Protein AF-A0A7W2CVQ6-F1 (afdb_monomer)

Solvent-accessible surface area (backbone atoms only — not comparable to full-atom values): 6517 Å² total; per-residue (Å²): 105,73,68,49,57,46,20,40,49,62,74,72,43,62,61,87,40,69,71,51,39,51,52,53,51,53,48,31,72,75,59,32,64,75,46,46,54,61,67,71,42,84,90,52,84,55,77,51,59,52,74,45,79,46,88,45,100,90,44,78,34,41,33,28,37,40,54,46,80,45,98,51,96,88,41,67,48,75,50,76,42,60,64,44,69,68,27,42,55,50,49,30,55,74,72,68,48,56,94,86,71,78,74,87,75,85,132

Foldseek 3Di:
DLLLVLLLLVVLDPCVDPVSVVVLVVCCVVVPPVNVVSNPDDRDHHDQWDWDWDDDVQDIFIWTWGWDADPDRSDIDIDTDGPDPRNVVSVCVVVVNDPPPPDDDDD

Organism: NCBI:txid2758039

Structure (mmCIF, N/CA/C/O backbone):
data_AF-A0A7W2CVQ6-F1
#
_entry.id   AF-A0A7W2CVQ6-F1
#
loop_
_atom_site.group_PDB
_atom_site.id
_atom_site.type_symbol
_atom_site.label_atom_id
_atom_site.label_alt_id
_atom_site.label_comp_id
_atom_site.label_asym_id
_atom_site.label_entity_id
_atom_site.label_seq_id
_atom_site.pdbx_PDB_ins_code
_atom_site.Cartn_x
_atom_site.Cartn_y
_atom_site.Cartn_z
_atom_site.occupancy
_atom_site.B_iso_or_equiv
_atom_site.auth_seq_id
_atom_site.auth_comp_id
_atom_site.auth_asym_id
_atom_site.auth_atom_id
_atom_site.pdbx_PDB_model_num
ATOM 1 N N . MET A 1 1 ? -3.030 -3.758 -5.429 1.00 80.00 1 MET A N 1
ATOM 2 C CA . MET A 1 1 ? -1.931 -3.979 -4.466 1.00 80.00 1 MET A CA 1
ATOM 3 C C . MET A 1 1 ? -0.687 -4.534 -5.138 1.00 80.00 1 MET A C 1
ATOM 5 O O . MET A 1 1 ? 0.192 -3.743 -5.432 1.00 80.00 1 MET A O 1
ATOM 9 N N . ALA A 1 2 ? -0.598 -5.833 -5.447 1.00 87.25 2 ALA A N 1
ATOM 10 C CA . ALA A 1 2 ? 0.635 -6.410 -6.008 1.00 87.25 2 ALA A CA 1
ATOM 11 C C . ALA A 1 2 ? 1.081 -5.750 -7.328 1.00 87.25 2 ALA A C 1
ATOM 13 O O . ALA A 1 2 ? 2.250 -5.407 -7.475 1.00 87.25 2 ALA A O 1
ATOM 14 N N . ASP A 1 3 ? 0.146 -5.505 -8.248 1.00 88.81 3 ASP A N 1
ATOM 15 C CA . ASP A 1 3 ? 0.455 -4.874 -9.541 1.00 88.81 3 ASP A CA 1
ATOM 16 C C . ASP A 1 3 ? 0.952 -3.433 -9.371 1.00 88.81 3 ASP A C 1
ATOM 18 O O . ASP A 1 3 ? 1.872 -2.995 -10.051 1.00 88.81 3 ASP A O 1
ATOM 22 N N . GLU A 1 4 ? 0.387 -2.713 -8.403 1.00 87.31 4 GLU A N 1
ATOM 23 C CA . GLU A 1 4 ? 0.793 -1.351 -8.067 1.00 87.31 4 GLU A CA 1
ATOM 24 C C . GLU A 1 4 ? 2.192 -1.307 -7.443 1.00 87.31 4 GLU A C 1
ATOM 26 O O . GLU A 1 4 ? 3.001 -0.466 -7.821 1.00 87.31 4 GLU A O 1
ATOM 31 N N . GLN A 1 5 ? 2.524 -2.252 -6.559 1.00 88.62 5 GLN A N 1
ATOM 32 C CA . GLN A 1 5 ? 3.872 -2.356 -5.991 1.00 88.62 5 GLN A CA 1
ATOM 33 C C . GLN A 1 5 ? 4.921 -2.650 -7.074 1.00 88.62 5 GLN A C 1
ATOM 35 O O . GLN A 1 5 ? 6.009 -2.074 -7.060 1.00 88.62 5 GLN A O 1
ATOM 40 N N . VAL A 1 6 ? 4.587 -3.503 -8.047 1.00 89.94 6 VAL A N 1
ATOM 41 C CA . VAL A 1 6 ? 5.464 -3.782 -9.195 1.00 89.94 6 VAL A CA 1
ATOM 42 C C . VAL A 1 6 ? 5.590 -2.562 -10.114 1.00 89.94 6 VAL A C 1
ATOM 44 O O . VAL A 1 6 ? 6.695 -2.259 -10.565 1.00 89.94 6 VAL A O 1
ATOM 47 N N . ALA A 1 7 ? 4.499 -1.829 -10.352 1.00 89.56 7 ALA A N 1
ATOM 48 C CA . ALA A 1 7 ? 4.514 -0.585 -11.122 1.00 89.56 7 ALA A CA 1
ATOM 49 C C . ALA A 1 7 ? 5.429 0.472 -10.483 1.00 89.56 7 ALA A C 1
ATOM 51 O O . ALA A 1 7 ? 6.272 1.048 -11.169 1.00 89.56 7 ALA A O 1
ATOM 52 N N . VAL A 1 8 ? 5.326 0.669 -9.163 1.00 88.31 8 VAL A N 1
ATOM 53 C CA . VAL A 1 8 ? 6.210 1.567 -8.405 1.00 88.31 8 VAL A CA 1
ATOM 54 C C . VAL A 1 8 ? 7.664 1.105 -8.491 1.00 88.31 8 VAL A C 1
ATOM 56 O O . VAL A 1 8 ? 8.536 1.908 -8.804 1.00 88.31 8 VAL A O 1
ATOM 59 N N . LEU A 1 9 ? 7.943 -0.185 -8.269 1.00 87.06 9 LEU A N 1
ATOM 60 C CA . LEU A 1 9 ? 9.306 -0.719 -8.355 1.00 87.06 9 LEU A CA 1
ATOM 61 C C . LEU A 1 9 ? 9.933 -0.452 -9.728 1.00 87.06 9 LEU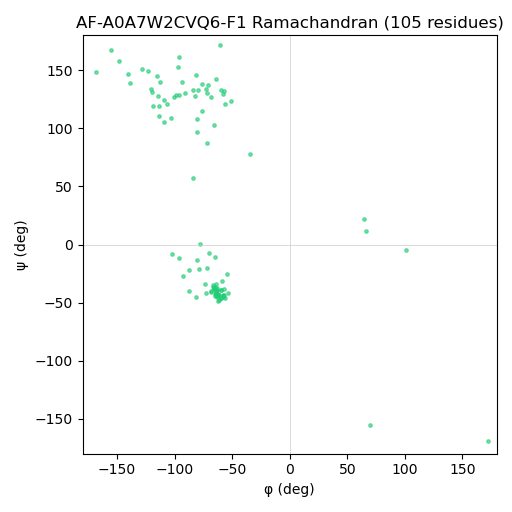 A C 1
ATOM 63 O O . LEU A 1 9 ? 11.092 -0.067 -9.803 1.00 87.06 9 LEU A O 1
ATOM 67 N N . ARG A 1 10 ? 9.180 -0.646 -10.811 1.00 84.69 10 ARG A N 1
ATOM 68 C CA . ARG A 1 10 ? 9.687 -0.451 -12.172 1.00 84.69 10 ARG A CA 1
ATOM 69 C C . ARG A 1 10 ? 9.858 1.019 -12.547 1.00 84.69 10 ARG A C 1
ATOM 71 O O . ARG A 1 10 ? 10.753 1.325 -13.326 1.00 84.69 10 ARG A O 1
ATOM 78 N N . HIS A 1 11 ? 8.987 1.893 -12.044 1.00 85.12 11 HIS A N 1
ATOM 79 C CA . HIS A 1 11 ? 9.058 3.329 -12.305 1.00 85.12 11 HIS A CA 1
ATOM 80 C C . HIS A 1 11 ? 10.218 3.984 -11.546 1.00 85.12 11 HIS A C 1
ATOM 82 O O . HIS A 1 11 ? 10.928 4.813 -12.104 1.00 85.12 11 HIS A O 1
ATOM 88 N N . GLU A 1 12 ? 10.420 3.595 -10.287 1.00 81.94 12 GLU A N 1
ATOM 89 C CA . GLU A 1 12 ? 11.376 4.251 -9.390 1.00 81.94 12 GLU A CA 1
ATOM 90 C C . GLU A 1 12 ? 12.767 3.598 -9.405 1.00 81.94 12 GLU A C 1
ATOM 92 O O . GLU A 1 12 ? 13.758 4.266 -9.128 1.00 81.94 12 GLU A O 1
ATOM 97 N N . ALA A 1 13 ? 12.875 2.296 -9.707 1.00 81.56 13 ALA A N 1
ATOM 98 C CA . ALA A 1 13 ? 14.162 1.606 -9.702 1.00 81.56 13 ALA A CA 1
ATOM 99 C C . ALA A 1 13 ? 14.773 1.541 -11.112 1.00 81.56 13 ALA A C 1
ATOM 101 O O . ALA A 1 13 ? 14.142 1.013 -12.036 1.00 81.56 13 ALA A O 1
ATOM 102 N N . PRO A 1 14 ? 16.041 1.947 -11.289 1.00 78.31 14 PRO A N 1
ATOM 103 C CA . PRO A 1 14 ? 16.763 1.703 -12.528 1.00 78.31 14 PRO A CA 1
ATOM 104 C C . PRO A 1 14 ? 17.107 0.209 -12.624 1.00 78.31 14 PRO A C 1
ATOM 106 O O . PRO A 1 14 ? 18.171 -0.235 -12.214 1.00 78.31 14 PRO A O 1
ATOM 109 N N . LEU A 1 15 ? 16.206 -0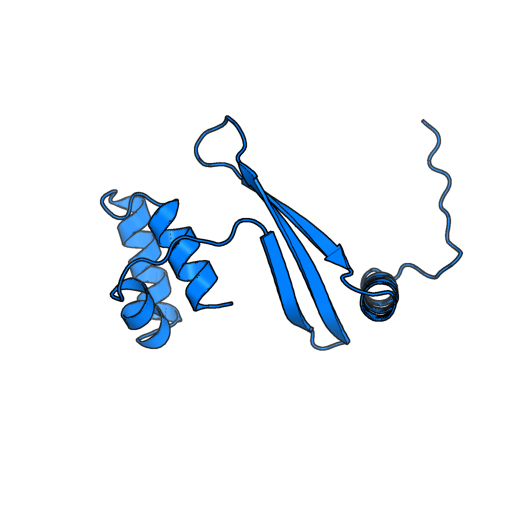.620 -13.163 1.00 74.12 15 LEU A N 1
ATOM 110 C CA . LEU A 1 15 ? 16.411 -2.080 -13.266 1.00 74.12 15 LEU A CA 1
ATOM 111 C C . LEU A 1 15 ? 17.584 -2.479 -14.193 1.00 74.12 15 LEU A C 1
ATOM 113 O O . LEU A 1 15 ? 18.012 -3.641 -14.208 1.00 74.12 15 LEU A O 1
ATOM 117 N N . GLN A 1 16 ? 18.127 -1.526 -14.955 1.00 79.44 16 GLN A N 1
ATOM 118 C CA . GLN A 1 16 ? 19.406 -1.650 -15.660 1.00 79.44 16 GLN A CA 1
ATOM 119 C C . GLN A 1 16 ? 20.633 -1.622 -14.728 1.00 79.44 16 GLN A C 1
ATOM 121 O O . GLN A 1 16 ? 21.684 -2.153 -15.103 1.00 79.44 16 GLN A O 1
ATOM 126 N N . ASP A 1 17 ? 20.498 -1.103 -13.511 1.00 86.44 17 ASP A N 1
ATOM 127 C CA . ASP A 1 17 ? 21.596 -1.014 -12.559 1.00 86.44 17 ASP A CA 1
ATOM 128 C C . ASP A 1 17 ? 21.817 -2.376 -11.884 1.00 86.44 17 ASP A C 1
ATOM 130 O O . ASP A 1 1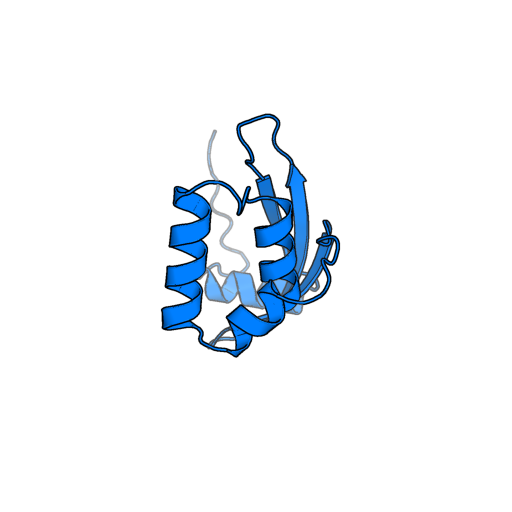7 ? 20.857 -3.024 -11.439 1.00 86.44 17 ASP A O 1
ATOM 134 N N . PRO A 1 18 ? 23.074 -2.855 -11.787 1.00 88.25 18 PRO A N 1
ATOM 135 C CA . PRO A 1 18 ? 23.362 -4.179 -11.240 1.00 88.25 18 PRO A CA 1
ATOM 136 C C . PRO A 1 18 ? 22.766 -4.448 -9.843 1.00 88.25 18 PRO A C 1
ATOM 138 O O . PRO A 1 18 ? 22.210 -5.538 -9.658 1.00 88.25 18 PRO A O 1
ATOM 141 N N . PRO A 1 19 ? 22.802 -3.505 -8.874 1.00 86.69 19 PRO A N 1
ATOM 142 C CA . PRO A 1 19 ? 22.199 -3.716 -7.556 1.00 86.69 19 PRO A CA 1
ATOM 143 C C . PRO A 1 19 ? 20.675 -3.901 -7.615 1.00 86.69 19 PRO A C 1
ATOM 145 O O . PRO A 1 19 ? 20.141 -4.843 -7.024 1.00 86.69 19 PRO A O 1
ATOM 148 N N . CYS A 1 20 ? 19.976 -3.059 -8.381 1.00 85.94 20 CYS A N 1
ATOM 149 C CA . CYS A 1 20 ? 18.523 -3.126 -8.550 1.00 85.94 20 CYS A CA 1
ATOM 150 C C . CYS A 1 20 ? 18.097 -4.425 -9.245 1.00 85.94 20 CYS A C 1
ATOM 152 O O . CYS A 1 20 ? 17.147 -5.085 -8.815 1.00 85.94 20 CYS A O 1
ATOM 154 N N . ARG A 1 21 ? 18.848 -4.860 -10.265 1.00 88.12 21 ARG A N 1
ATOM 155 C CA . ARG A 1 21 ? 18.601 -6.136 -10.950 1.00 88.12 21 ARG A CA 1
ATOM 156 C C . ARG A 1 21 ? 18.761 -7.335 -10.016 1.00 88.12 21 ARG A C 1
ATOM 158 O O . ARG A 1 21 ? 17.948 -8.259 -10.057 1.00 88.12 21 ARG A O 1
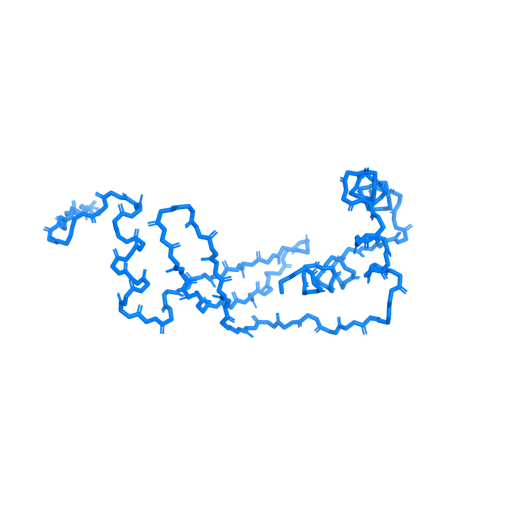ATOM 165 N N . LEU A 1 22 ? 19.793 -7.338 -9.171 1.00 89.06 22 LEU A N 1
ATOM 166 C CA . LEU A 1 22 ? 20.003 -8.405 -8.191 1.00 89.06 22 LEU A CA 1
ATOM 167 C C . LEU A 1 22 ? 18.871 -8.448 -7.156 1.00 89.06 22 LEU A C 1
ATOM 169 O O . LEU A 1 22 ? 18.383 -9.532 -6.835 1.00 89.06 22 LEU A O 1
ATOM 173 N N . ALA A 1 23 ? 18.427 -7.289 -6.664 1.00 87.31 23 ALA A N 1
ATOM 174 C CA . ALA A 1 23 ? 17.290 -7.201 -5.753 1.00 87.31 23 ALA A CA 1
ATOM 175 C C . ALA A 1 23 ? 16.009 -7.766 -6.391 1.00 87.31 23 ALA A C 1
ATOM 177 O O . ALA A 1 23 ? 15.359 -8.617 -5.785 1.00 87.31 23 ALA A O 1
ATOM 178 N N . GLY A 1 24 ? 15.708 -7.396 -7.642 1.00 86.94 24 GLY A N 1
ATOM 179 C CA . GLY A 1 24 ? 14.582 -7.961 -8.393 1.00 86.94 24 GLY A CA 1
ATOM 180 C C . GLY A 1 24 ? 14.649 -9.488 -8.499 1.00 86.94 24 GLY A C 1
ATOM 181 O O . GLY A 1 24 ? 13.677 -10.169 -8.182 1.00 86.94 24 GLY A O 1
ATOM 182 N N . ARG A 1 25 ? 15.823 -10.051 -8.831 1.00 87.50 25 ARG A N 1
ATOM 183 C CA . ARG A 1 25 ? 16.026 -11.513 -8.881 1.00 87.50 25 ARG A CA 1
ATOM 184 C C . ARG A 1 25 ? 15.774 -12.194 -7.537 1.00 87.50 25 ARG A C 1
ATOM 186 O O . ARG A 1 25 ? 15.202 -13.279 -7.516 1.00 87.50 25 ARG A O 1
ATOM 193 N N . ARG A 1 26 ? 16.184 -11.584 -6.421 1.00 90.75 26 ARG A N 1
ATOM 194 C CA . ARG A 1 26 ? 15.931 -12.134 -5.077 1.00 90.75 26 ARG A CA 1
ATOM 195 C C . ARG A 1 26 ? 14.435 -12.238 -4.791 1.00 90.75 26 ARG A C 1
ATOM 197 O O . ARG A 1 26 ? 13.998 -13.270 -4.295 1.00 90.75 26 ARG A O 1
ATOM 204 N N . VAL A 1 27 ? 13.663 -11.210 -5.148 1.00 90.44 27 VAL A N 1
ATOM 205 C CA . VAL A 1 27 ? 12.198 -11.226 -5.003 1.00 90.44 27 VAL A CA 1
ATOM 206 C C . VAL A 1 27 ? 11.571 -12.273 -5.923 1.00 90.44 27 VAL A C 1
ATOM 208 O O . VAL A 1 27 ? 10.667 -12.982 -5.504 1.00 90.44 27 VAL A O 1
ATOM 211 N N . THR A 1 28 ? 12.085 -12.456 -7.142 1.00 91.12 28 THR A N 1
ATOM 212 C CA . THR A 1 28 ? 11.637 -13.548 -8.021 1.00 91.12 28 THR A CA 1
ATOM 213 C C . THR A 1 28 ? 11.861 -14.929 -7.402 1.00 91.12 28 THR A C 1
ATOM 215 O O . THR A 1 28 ? 10.996 -15.788 -7.530 1.00 91.12 28 THR A O 1
ATOM 218 N N . VAL A 1 29 ? 12.981 -15.158 -6.708 1.00 93.25 29 VAL A N 1
ATOM 219 C CA . VAL A 1 29 ? 13.242 -16.446 -6.039 1.00 93.25 29 VAL A CA 1
ATOM 220 C C . VAL A 1 29 ? 12.253 -16.700 -4.895 1.00 93.25 29 VAL A C 1
ATOM 222 O O . VAL A 1 29 ? 11.831 -17.837 -4.713 1.00 93.25 29 VAL A O 1
ATOM 225 N N . THR A 1 30 ? 11.862 -15.670 -4.137 1.00 92.69 30 THR A N 1
ATOM 226 C CA . THR A 1 30 ? 10.971 -15.829 -2.973 1.00 92.69 30 THR A CA 1
ATOM 227 C C . THR A 1 30 ? 9.481 -15.780 -3.319 1.00 92.69 30 THR A C 1
ATOM 229 O O . THR A 1 30 ? 8.706 -16.544 -2.755 1.00 92.69 30 THR A O 1
ATOM 232 N N . ALA A 1 31 ? 9.068 -14.898 -4.232 1.00 90.31 31 ALA A N 1
ATOM 233 C CA . ALA A 1 31 ? 7.671 -14.690 -4.630 1.00 90.31 31 ALA A CA 1
ATOM 234 C C . ALA A 1 31 ? 7.269 -15.459 -5.906 1.00 90.31 31 ALA A C 1
ATOM 236 O O . ALA A 1 31 ? 6.084 -15.549 -6.231 1.00 90.31 31 ALA A O 1
ATOM 237 N N . GLY A 1 32 ? 8.241 -16.020 -6.630 1.00 92.44 32 GLY A N 1
ATOM 238 C CA . GLY A 1 32 ? 8.021 -16.906 -7.769 1.00 92.44 32 GLY A CA 1
ATOM 239 C C . GLY A 1 32 ? 7.438 -16.231 -9.014 1.00 92.44 32 GLY A C 1
ATOM 240 O O . GLY A 1 32 ? 7.581 -15.023 -9.240 1.00 92.44 32 GLY A O 1
ATOM 241 N N . ALA A 1 33 ? 6.771 -17.048 -9.836 1.00 91.38 33 ALA A N 1
ATOM 242 C CA . ALA A 1 33 ? 6.215 -16.655 -11.133 1.00 91.38 33 ALA A CA 1
ATOM 243 C C . ALA A 1 33 ? 5.240 -15.474 -11.029 1.00 91.38 33 ALA A C 1
ATOM 245 O O . ALA A 1 33 ? 5.317 -14.546 -11.822 1.00 91.38 33 ALA A O 1
ATOM 246 N N . ALA A 1 34 ? 4.419 -15.416 -9.977 1.00 91.06 34 ALA A N 1
ATOM 247 C CA . ALA A 1 34 ? 3.452 -14.336 -9.800 1.00 91.06 34 ALA A CA 1
ATOM 248 C C . ALA A 1 34 ? 4.106 -12.939 -9.737 1.00 91.06 34 ALA A C 1
ATOM 250 O O . ALA A 1 34 ? 3.493 -11.948 -10.134 1.00 91.06 34 ALA A O 1
ATOM 251 N N . PHE A 1 35 ? 5.333 -12.830 -9.222 1.00 91.25 35 PHE A N 1
ATOM 252 C CA . PHE A 1 35 ? 6.095 -11.583 -9.276 1.00 91.25 35 PHE A CA 1
ATOM 253 C C . PHE A 1 35 ? 6.790 -11.402 -10.631 1.00 91.25 35 PHE A C 1
ATOM 255 O O . PHE A 1 35 ? 6.719 -10.317 -11.205 1.00 91.25 35 PHE A O 1
ATOM 262 N N . ALA A 1 36 ? 7.434 -12.455 -11.149 1.00 90.81 36 ALA A N 1
ATOM 263 C CA . ALA A 1 36 ? 8.153 -12.409 -12.424 1.00 90.81 36 ALA A CA 1
ATOM 264 C C . ALA A 1 36 ? 7.248 -11.993 -13.594 1.00 90.81 36 ALA A C 1
ATOM 266 O O . ALA A 1 36 ? 7.620 -11.114 -14.371 1.00 90.81 36 ALA A O 1
ATOM 267 N N . ASP A 1 37 ? 6.047 -12.563 -13.667 1.00 92.19 37 ASP A N 1
ATOM 268 C CA . ASP A 1 37 ? 5.078 -12.308 -14.730 1.00 92.19 37 ASP A CA 1
ATOM 269 C C . ASP A 1 37 ? 4.598 -10.853 -14.692 1.00 92.19 37 ASP A C 1
ATOM 271 O O . ASP A 1 37 ? 4.577 -10.171 -15.716 1.00 92.19 37 ASP A O 1
ATOM 275 N N . ARG A 1 38 ? 4.296 -10.329 -13.495 1.00 91.88 38 ARG A N 1
ATOM 276 C CA . ARG A 1 38 ? 3.923 -8.916 -13.311 1.00 91.88 38 ARG A CA 1
ATOM 277 C C . ARG A 1 38 ? 5.061 -7.971 -13.675 1.00 91.88 38 ARG A C 1
ATOM 279 O O . ARG A 1 38 ? 4.817 -6.927 -14.269 1.00 91.88 38 ARG A O 1
ATOM 286 N N . LEU A 1 39 ? 6.298 -8.321 -13.319 1.00 88.56 39 LEU A N 1
ATOM 287 C CA . LEU A 1 39 ? 7.470 -7.503 -13.629 1.00 88.56 39 LEU A CA 1
ATOM 288 C C . LEU A 1 39 ? 7.740 -7.455 -15.142 1.00 88.56 39 LEU A C 1
ATOM 290 O O . LEU A 1 39 ? 8.154 -6.415 -15.657 1.00 88.56 39 LEU A O 1
ATOM 294 N N . ALA A 1 40 ? 7.479 -8.559 -15.848 1.00 88.62 40 ALA A N 1
ATOM 295 C CA . ALA A 1 40 ? 7.622 -8.675 -17.297 1.00 88.62 40 ALA A CA 1
ATOM 296 C C . ALA A 1 40 ? 6.454 -8.057 -18.093 1.00 88.62 40 ALA A C 1
ATOM 298 O O . ALA A 1 40 ? 6.637 -7.723 -19.264 1.00 88.62 40 ALA A O 1
ATOM 299 N N . ALA A 1 41 ? 5.278 -7.887 -17.477 1.00 87.94 41 ALA A N 1
ATOM 300 C CA . ALA A 1 41 ? 4.084 -7.323 -18.109 1.00 87.94 41 ALA A CA 1
ATOM 301 C C . ALA A 1 41 ? 4.283 -5.876 -18.608 1.00 87.94 41 ALA A C 1
ATOM 303 O O . ALA A 1 41 ? 5.300 -5.238 -18.344 1.00 87.94 41 ALA A O 1
ATOM 304 N N . VAL A 1 42 ? 3.314 -5.333 -19.351 1.00 82.00 42 VAL A N 1
ATOM 305 C CA . VAL A 1 42 ? 3.377 -3.952 -19.868 1.00 82.00 42 VAL A CA 1
ATOM 306 C C . VAL A 1 42 ? 3.482 -2.953 -18.702 1.00 82.00 42 VAL A C 1
ATOM 308 O O . VAL A 1 42 ? 2.722 -3.084 -17.740 1.00 82.00 42 VAL A O 1
ATOM 311 N N . PRO A 1 43 ? 4.399 -1.961 -18.755 1.00 77.31 43 PRO A N 1
ATOM 312 C CA . PRO A 1 43 ? 4.516 -0.957 -17.704 1.00 77.31 43 PRO A CA 1
ATOM 313 C C . PRO A 1 43 ? 3.198 -0.210 -17.488 1.00 77.31 43 PRO A C 1
ATOM 315 O O . PRO A 1 43 ? 2.592 0.288 -18.436 1.00 77.31 43 PRO A O 1
ATOM 318 N N . VAL A 1 44 ? 2.795 -0.086 -16.227 1.00 84.88 44 VAL A N 1
ATOM 319 C CA . VAL A 1 44 ? 1.665 0.745 -15.804 1.00 84.88 44 VAL A CA 1
ATOM 320 C C . VAL A 1 44 ? 2.217 1.893 -14.968 1.00 84.88 44 VAL A C 1
ATOM 322 O O . VAL A 1 44 ? 3.127 1.691 -14.166 1.00 84.88 44 VAL A O 1
ATOM 325 N N . MET A 1 45 ? 1.675 3.096 -15.154 1.00 86.31 45 MET A N 1
ATOM 326 C CA . MET A 1 45 ? 2.044 4.248 -14.333 1.00 86.31 45 MET A CA 1
ATOM 327 C C . MET A 1 45 ? 1.542 4.042 -12.894 1.00 86.31 45 MET A C 1
ATOM 329 O O . MET A 1 45 ? 0.347 3.769 -12.719 1.00 86.31 45 MET A O 1
ATOM 333 N N . PRO A 1 46 ? 2.397 4.164 -11.861 1.00 87.31 46 PRO A N 1
ATOM 334 C CA . PRO A 1 46 ? 1.945 4.049 -10.482 1.00 87.31 46 PRO A CA 1
ATOM 335 C C . PRO A 1 46 ? 0.968 5.174 -10.130 1.00 87.31 46 PRO A C 1
ATOM 337 O O . PRO A 1 46 ? 1.121 6.324 -10.551 1.00 87.31 46 PRO A O 1
ATOM 340 N N . ARG A 1 47 ? -0.051 4.842 -9.334 1.00 90.62 47 ARG A N 1
ATOM 341 C CA . ARG A 1 47 ? -0.982 5.840 -8.802 1.00 90.62 47 ARG A CA 1
ATOM 342 C C . ARG A 1 47 ? -0.296 6.594 -7.670 1.00 90.62 47 ARG A C 1
ATOM 344 O O . ARG A 1 47 ? 0.387 5.997 -6.844 1.00 90.62 47 ARG A O 1
ATOM 351 N N . ARG A 1 48 ? -0.489 7.913 -7.624 1.00 90.62 48 ARG A N 1
ATOM 352 C CA . ARG A 1 48 ? 0.050 8.750 -6.541 1.00 90.62 48 ARG A CA 1
ATOM 353 C C . ARG A 1 48 ? -0.880 8.847 -5.341 1.00 90.62 48 ARG A C 1
ATOM 355 O O . ARG A 1 48 ? -0.401 9.122 -4.253 1.00 90.62 48 ARG A O 1
ATOM 362 N N . ALA A 1 49 ? -2.172 8.602 -5.523 1.00 94.44 49 ALA A N 1
ATOM 363 C CA . ALA A 1 49 ? -3.143 8.590 -4.443 1.00 94.44 49 ALA A CA 1
ATOM 364 C C . ALA A 1 49 ? -4.268 7.593 -4.733 1.00 94.44 49 ALA A C 1
ATOM 366 O O . ALA A 1 49 ? -4.530 7.255 -5.894 1.00 94.44 49 ALA A O 1
ATOM 367 N N . GLY A 1 50 ? -4.949 7.149 -3.683 1.00 94.25 50 GLY A N 1
ATOM 368 C CA . GLY A 1 50 ? -6.071 6.228 -3.796 1.00 94.25 50 GLY A CA 1
ATOM 369 C C . GLY A 1 50 ? -6.555 5.725 -2.445 1.00 94.25 50 GLY A C 1
ATOM 370 O O . GLY A 1 50 ? -6.155 6.227 -1.402 1.00 94.25 50 GLY A O 1
ATOM 371 N N . VAL A 1 51 ? -7.420 4.712 -2.470 1.00 95.31 51 VAL A N 1
ATOM 372 C CA . VAL A 1 51 ? -7.840 3.978 -1.272 1.00 95.31 51 VAL A CA 1
ATOM 373 C C . VAL A 1 51 ? -7.456 2.519 -1.440 1.00 95.31 51 VAL A C 1
ATOM 375 O O . VAL A 1 51 ? -7.749 1.906 -2.468 1.00 95.31 51 VAL A O 1
ATOM 378 N N . GLN A 1 52 ? -6.823 1.963 -0.416 1.00 93.62 52 GLN A N 1
ATOM 379 C CA . GLN A 1 52 ? -6.462 0.561 -0.330 1.00 93.62 52 GLN A CA 1
ATOM 380 C C . GLN A 1 52 ? -7.202 -0.149 0.794 1.00 93.62 52 GLN A C 1
ATOM 382 O O . GLN A 1 52 ? -7.433 0.414 1.860 1.00 93.62 52 GLN A O 1
ATOM 387 N N . THR A 1 53 ? -7.544 -1.411 0.561 1.00 93.56 53 THR A N 1
ATOM 388 C CA . THR A 1 53 ? -8.045 -2.308 1.605 1.00 93.56 53 THR A CA 1
ATOM 389 C C . THR A 1 53 ? -6.900 -3.185 2.090 1.00 93.56 53 THR A C 1
ATOM 391 O O . THR A 1 53 ? -6.187 -3.775 1.276 1.00 93.56 53 THR A O 1
ATOM 394 N N . VAL A 1 54 ? -6.707 -3.225 3.404 1.00 92.06 54 VAL A N 1
ATOM 395 C CA . VAL A 1 54 ? -5.695 -4.035 4.078 1.00 92.06 54 VAL A CA 1
ATOM 396 C C . VAL A 1 54 ? -6.413 -5.009 4.996 1.00 92.06 54 VAL A C 1
ATOM 398 O O . VAL A 1 54 ? -7.109 -4.605 5.927 1.00 92.06 54 VAL A O 1
ATOM 401 N N . GLU A 1 55 ? -6.215 -6.294 4.730 1.00 91.94 55 GLU A N 1
ATOM 402 C CA . GLU A 1 55 ? -6.650 -7.373 5.611 1.00 91.94 55 GLU A CA 1
ATOM 403 C C . GLU A 1 55 ? -5.616 -7.517 6.731 1.00 91.94 55 GLU A C 1
ATOM 405 O O . GLU A 1 55 ? -4.555 -8.118 6.542 1.00 91.94 55 GLU A O 1
ATOM 410 N N . HIS A 1 56 ? -5.883 -6.907 7.886 1.00 88.56 56 HIS A N 1
ATOM 411 C CA . HIS A 1 56 ? -5.058 -7.075 9.076 1.00 88.56 56 HIS A CA 1
ATOM 412 C C . HIS A 1 56 ? -5.644 -8.211 9.939 1.00 88.56 56 HIS A C 1
ATOM 414 O O . HIS A 1 56 ? -6.863 -8.274 10.101 1.00 88.56 56 HIS A O 1
ATOM 420 N N . PRO A 1 57 ? -4.829 -9.092 10.559 1.00 89.69 57 PRO A N 1
ATOM 421 C CA . PRO A 1 57 ? -5.342 -10.227 11.341 1.00 89.69 57 PRO A CA 1
ATOM 422 C C . PRO A 1 57 ? -6.336 -9.850 12.451 1.00 89.69 57 PRO A C 1
ATOM 424 O O . PRO A 1 57 ? -7.154 -10.671 12.852 1.00 89.69 57 PRO A O 1
ATOM 427 N N . GLY A 1 58 ? -6.255 -8.613 12.950 1.00 84.94 58 GLY A N 1
ATOM 428 C CA . GLY A 1 58 ? -7.166 -8.066 13.959 1.00 84.94 58 GLY A CA 1
ATOM 429 C C . GLY A 1 58 ? -8.251 -7.111 13.444 1.00 84.94 58 GLY A C 1
ATOM 430 O O . GLY A 1 58 ? -9.088 -6.715 14.247 1.00 84.94 58 GLY A O 1
ATOM 431 N N . ALA A 1 59 ? -8.236 -6.694 12.169 1.00 88.56 59 ALA A N 1
ATOM 432 C CA . ALA A 1 59 ? -9.217 -5.752 11.610 1.00 88.56 59 ALA A CA 1
ATOM 433 C C . ALA A 1 59 ? -9.157 -5.662 10.071 1.00 88.56 59 ALA A C 1
ATOM 435 O O . ALA A 1 59 ? -8.084 -5.711 9.479 1.00 88.56 59 ALA A O 1
ATOM 436 N N . GLY A 1 60 ? -10.290 -5.414 9.413 1.00 90.94 60 GLY A N 1
ATOM 437 C CA . GLY A 1 60 ? -10.288 -4.921 8.030 1.00 90.94 60 GLY A CA 1
ATOM 438 C C . GLY A 1 60 ? -10.077 -3.406 8.017 1.00 90.94 60 GLY A C 1
ATOM 439 O O . GLY A 1 60 ? -10.797 -2.692 8.712 1.00 90.94 60 GLY A O 1
ATOM 440 N N . LEU A 1 61 ? -9.103 -2.905 7.250 1.00 94.94 61 LEU A N 1
ATOM 441 C CA . LEU A 1 61 ? -8.762 -1.477 7.211 1.00 94.94 61 LEU A CA 1
ATOM 442 C C . LEU A 1 61 ? -8.917 -0.903 5.800 1.00 94.94 61 LEU A C 1
ATOM 444 O O . LEU A 1 61 ? -8.405 -1.471 4.834 1.00 94.94 61 LEU A O 1
ATOM 448 N N . ARG A 1 62 ? -9.561 0.263 5.675 1.00 96.12 62 ARG A N 1
ATOM 449 C CA . ARG A 1 62 ? -9.629 1.034 4.426 1.00 96.12 62 ARG A CA 1
ATOM 450 C C . ARG A 1 62 ? -8.789 2.295 4.568 1.00 96.12 62 ARG A C 1
ATOM 452 O O . ARG A 1 62 ? -9.182 3.240 5.241 1.00 96.12 62 ARG A O 1
ATOM 459 N N . LEU A 1 63 ? -7.620 2.314 3.939 1.00 95.69 63 LEU A N 1
ATOM 460 C CA . LEU A 1 63 ? -6.662 3.409 4.058 1.00 95.69 63 LEU A CA 1
ATOM 461 C C . LEU A 1 63 ? -6.647 4.232 2.775 1.00 95.69 63 LEU A C 1
ATOM 463 O O . LEU A 1 63 ? -6.347 3.706 1.706 1.00 95.69 63 LEU A O 1
ATOM 467 N N . ALA A 1 64 ? -6.948 5.521 2.878 1.00 96.88 64 ALA A N 1
ATOM 468 C CA . ALA A 1 64 ? -6.577 6.472 1.845 1.00 96.88 64 ALA A CA 1
ATOM 469 C C . ALA A 1 64 ? -5.058 6.658 1.891 1.00 96.88 64 ALA A C 1
ATOM 471 O O . ALA A 1 64 ? -4.485 6.747 2.976 1.00 96.88 64 ALA A O 1
ATOM 472 N N . TYR A 1 65 ? -4.400 6.699 0.740 1.00 95.31 65 TYR A N 1
ATOM 473 C CA . TYR A 1 65 ? -2.973 6.969 0.659 1.00 95.31 65 TYR A CA 1
ATOM 474 C C . TYR A 1 65 ? -2.681 8.091 -0.325 1.00 95.31 65 TYR A C 1
ATOM 476 O O . TYR A 1 65 ? -3.389 8.263 -1.319 1.00 95.31 65 TYR A O 1
ATOM 484 N N . GLU A 1 66 ? -1.598 8.811 -0.058 1.00 95.75 66 GLU A N 1
ATOM 485 C CA . GLU A 1 66 ? -1.011 9.787 -0.965 1.00 95.75 66 GLU A CA 1
ATOM 486 C C . GLU A 1 66 ? 0.514 9.679 -0.934 1.00 95.75 66 GLU A C 1
ATOM 488 O O . GLU A 1 66 ? 1.124 9.485 0.117 1.00 95.75 66 GLU A O 1
ATOM 493 N N . THR A 1 67 ? 1.130 9.782 -2.107 1.00 93.06 67 THR A N 1
ATOM 494 C CA . THR A 1 67 ? 2.570 9.684 -2.320 1.00 93.06 67 THR A CA 1
ATOM 495 C C . THR A 1 67 ? 3.117 11.022 -2.785 1.00 93.06 67 THR A C 1
ATOM 497 O O . THR A 1 67 ? 2.784 11.510 -3.867 1.00 93.06 67 THR A O 1
ATOM 500 N N . LEU A 1 68 ? 4.021 11.573 -1.986 1.00 91.75 68 LEU A N 1
ATOM 501 C CA . LEU A 1 68 ? 4.703 12.831 -2.229 1.00 91.75 68 LEU A CA 1
ATOM 502 C C . LEU A 1 68 ? 6.164 12.535 -2.568 1.00 91.75 68 LEU A C 1
ATOM 504 O O . LEU A 1 68 ? 6.866 11.865 -1.807 1.00 91.75 68 LEU A O 1
ATOM 508 N N . ALA A 1 69 ? 6.614 13.019 -3.724 1.00 88.12 69 ALA A N 1
ATOM 509 C CA . ALA A 1 69 ? 8.019 12.938 -4.103 1.00 88.12 69 ALA A CA 1
ATOM 510 C C . ALA A 1 69 ? 8.825 13.927 -3.256 1.00 88.12 69 ALA A C 1
ATOM 512 O O . ALA A 1 69 ? 8.416 15.080 -3.095 1.00 88.12 69 ALA A O 1
ATOM 513 N N . LEU A 1 70 ? 9.953 13.472 -2.721 1.00 88.94 70 LEU A N 1
ATOM 514 C CA . LEU A 1 70 ? 10.895 14.328 -2.014 1.00 88.94 70 LEU A CA 1
ATOM 515 C C . LEU A 1 70 ? 12.022 14.733 -2.978 1.00 88.94 70 LEU A C 1
ATOM 517 O O . LEU A 1 70 ? 12.292 14.009 -3.934 1.00 88.94 70 LEU A O 1
ATOM 521 N N . PRO A 1 71 ? 12.662 15.896 -2.771 1.00 83.25 71 PRO A N 1
ATOM 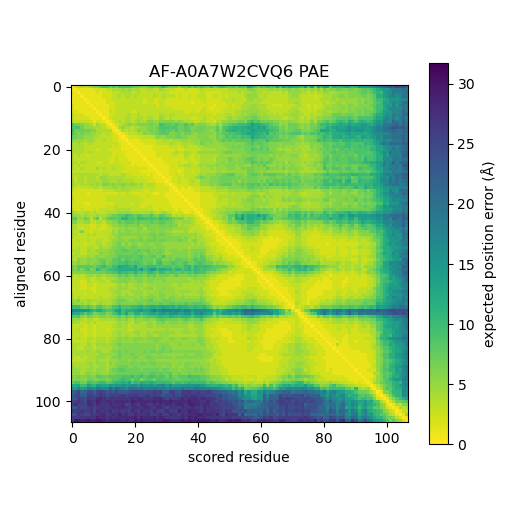522 C CA . PRO A 1 71 ? 13.696 16.397 -3.679 1.00 83.25 71 PRO A CA 1
ATOM 523 C C . PRO A 1 71 ? 15.013 15.597 -3.650 1.00 83.25 71 PRO A C 1
ATOM 525 O O . PRO A 1 71 ? 15.883 15.868 -4.470 1.00 83.25 71 PRO A O 1
ATOM 528 N N . ASP A 1 72 ? 15.163 14.646 -2.725 1.00 76.50 72 ASP A N 1
ATOM 529 C CA . ASP A 1 72 ? 16.385 13.865 -2.486 1.00 76.50 72 ASP A CA 1
ATOM 530 C C . ASP A 1 72 ? 16.358 12.498 -3.207 1.00 76.50 72 ASP A C 1
ATOM 532 O O . ASP A 1 72 ? 15.279 12.019 -3.560 1.00 76.50 72 ASP A O 1
ATOM 536 N N . ASP A 1 73 ? 17.526 11.867 -3.397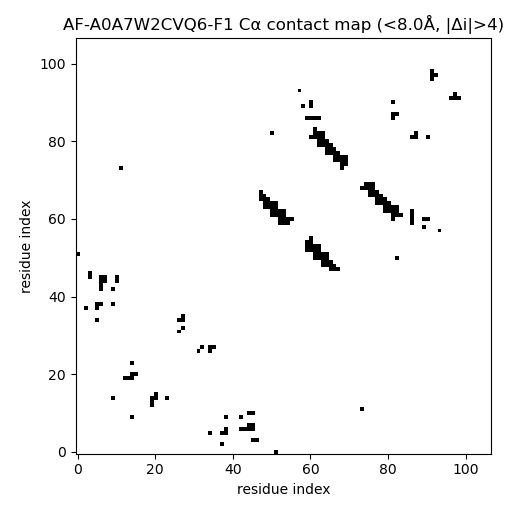 1.00 69.62 73 ASP A N 1
ATOM 537 C CA . ASP A 1 73 ? 17.811 10.650 -4.200 1.00 69.62 73 ASP A CA 1
ATOM 538 C C . ASP A 1 73 ? 16.704 9.562 -4.246 1.00 69.62 73 ASP A C 1
ATOM 540 O O . ASP A 1 73 ? 16.781 8.520 -3.590 1.00 69.62 73 ASP A O 1
ATOM 544 N N . GLY A 1 74 ? 15.657 9.766 -5.055 1.00 76.12 74 GLY A N 1
ATOM 545 C CA . GLY A 1 74 ? 14.567 8.796 -5.236 1.00 76.12 74 GLY A CA 1
ATOM 546 C C . GLY A 1 74 ? 13.730 8.536 -3.976 1.00 76.12 74 GLY A C 1
ATOM 547 O O . GLY A 1 74 ? 13.091 7.486 -3.855 1.00 76.12 74 GLY A O 1
ATOM 548 N N . GLN A 1 75 ? 13.733 9.464 -3.015 1.00 85.94 75 GLN A N 1
ATOM 549 C CA . GLN A 1 75 ? 12.939 9.339 -1.798 1.00 85.94 75 GLN A CA 1
ATOM 550 C C . GLN A 1 75 ? 11.486 9.767 -2.025 1.00 85.94 75 GLN A C 1
ATOM 552 O O . GLN A 1 75 ? 11.175 10.709 -2.757 1.00 85.94 75 GLN A O 1
ATOM 557 N N . ARG A 1 76 ? 10.568 9.094 -1.331 1.00 88.75 76 ARG A N 1
ATOM 558 C CA . ARG A 1 76 ? 9.148 9.451 -1.326 1.00 88.75 76 ARG A CA 1
ATOM 559 C C . ARG A 1 76 ? 8.545 9.290 0.056 1.00 88.75 76 ARG A C 1
ATOM 561 O O . ARG A 1 76 ? 8.888 8.363 0.789 1.00 88.75 76 ARG A O 1
ATOM 568 N N . MET A 1 77 ? 7.591 10.153 0.367 1.00 92.06 77 MET A N 1
ATOM 569 C CA . MET A 1 77 ? 6.744 10.042 1.544 1.00 92.06 77 MET A CA 1
ATOM 570 C C . MET A 1 77 ? 5.396 9.458 1.129 1.00 92.06 77 MET A C 1
ATOM 572 O O . MET A 1 77 ? 4.763 9.974 0.212 1.00 92.06 77 MET A O 1
ATOM 576 N N . VAL A 1 78 ? 4.959 8.388 1.793 1.00 93.75 78 VAL A N 1
ATOM 577 C CA . VAL A 1 78 ? 3.623 7.811 1.591 1.00 93.75 78 VAL A CA 1
ATOM 578 C C . VAL A 1 78 ? 2.816 8.007 2.865 1.00 93.75 78 VAL A C 1
ATOM 580 O O . VAL A 1 78 ? 3.101 7.389 3.890 1.00 93.75 78 VAL A O 1
ATOM 583 N N . VAL A 1 79 ? 1.815 8.876 2.801 1.00 95.50 79 VAL A N 1
ATOM 584 C CA . VAL A 1 79 ? 0.909 9.163 3.914 1.00 95.50 79 VAL A CA 1
ATOM 585 C C . VAL A 1 79 ? -0.282 8.223 3.813 1.00 95.50 79 VAL A C 1
ATOM 587 O O . VAL A 1 79 ? -0.878 8.125 2.747 1.00 95.50 79 VAL A O 1
ATOM 590 N N . HIS A 1 80 ? -0.632 7.545 4.908 1.00 95.00 80 HIS A N 1
ATOM 591 C CA . HIS A 1 80 ? -1.841 6.727 5.005 1.00 95.00 80 HIS A CA 1
ATOM 592 C C . HIS A 1 80 ? -2.793 7.343 6.028 1.00 95.00 80 HIS A C 1
ATOM 594 O O . HIS A 1 80 ? -2.397 7.598 7.164 1.00 95.00 80 HIS A O 1
ATOM 600 N N . LEU A 1 81 ? -4.045 7.556 5.631 1.00 95.19 81 LEU A N 1
ATOM 601 C CA . LEU A 1 81 ? -5.114 8.086 6.471 1.00 95.19 81 LEU A CA 1
ATOM 602 C C . LEU A 1 81 ? -6.294 7.103 6.499 1.00 95.19 81 LEU A C 1
ATOM 604 O O . LEU A 1 81 ? -6.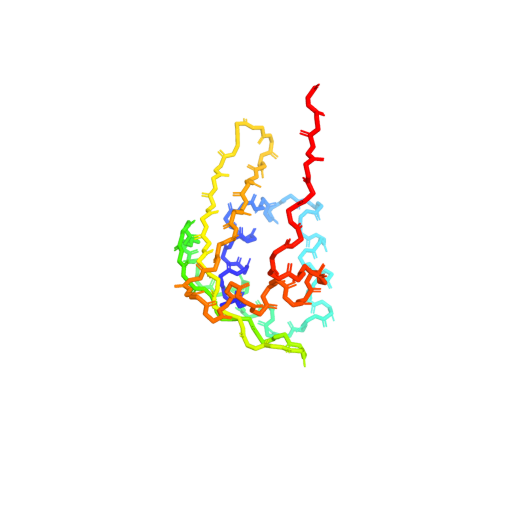535 6.417 5.502 1.00 95.19 81 LEU A O 1
ATOM 608 N N . PRO A 1 82 ? -7.060 7.027 7.601 1.00 96.12 82 PRO A N 1
ATOM 609 C CA . PRO A 1 82 ? -8.312 6.279 7.612 1.00 96.12 82 PRO A CA 1
ATOM 610 C C . PRO A 1 82 ? -9.264 6.826 6.540 1.00 96.12 82 PRO A C 1
ATOM 612 O O . PRO A 1 82 ? -9.500 8.031 6.479 1.00 96.12 82 PRO A O 1
ATOM 615 N N . ALA A 1 83 ? -9.820 5.957 5.694 1.00 96.12 83 ALA A N 1
ATOM 616 C CA . ALA A 1 83 ? -10.798 6.358 4.679 1.00 96.12 83 ALA A CA 1
ATOM 617 C C . ALA A 1 83 ? -12.218 6.527 5.253 1.00 96.12 83 ALA A C 1
ATOM 619 O O . ALA A 1 83 ? -13.096 7.054 4.572 1.00 96.12 83 ALA A O 1
ATOM 620 N N . ASP A 1 84 ? -12.451 6.042 6.474 1.00 93.88 84 ASP A N 1
ATOM 621 C CA . ASP A 1 84 ? -13.715 6.113 7.203 1.00 93.88 84 ASP A CA 1
ATOM 622 C C . ASP A 1 84 ? -13.490 6.025 8.726 1.00 93.88 84 ASP A C 1
ATOM 624 O O . ASP A 1 84 ? -12.404 5.685 9.206 1.00 93.88 84 ASP A O 1
ATOM 628 N N . GLU A 1 85 ? -14.536 6.347 9.491 1.00 93.38 85 GLU A N 1
ATOM 629 C CA . GLU A 1 85 ? -14.523 6.342 10.960 1.00 93.38 85 GLU A CA 1
ATOM 630 C C . GLU A 1 85 ? -14.297 4.938 11.541 1.00 93.38 85 GLU A C 1
ATOM 632 O O . GLU A 1 85 ? -13.598 4.783 12.541 1.00 93.38 85 GLU A O 1
ATOM 637 N N . ALA A 1 86 ? -14.814 3.900 10.876 1.00 93.00 86 ALA A N 1
ATOM 638 C CA . ALA A 1 86 ? -14.595 2.514 11.281 1.00 93.00 86 ALA A CA 1
ATOM 639 C C . ALA A 1 86 ? -13.106 2.142 11.220 1.00 93.00 86 ALA A C 1
ATOM 641 O O . ALA A 1 86 ? -12.573 1.553 12.161 1.00 93.00 86 ALA A O 1
ATOM 642 N N . THR A 1 87 ? -12.411 2.543 10.152 1.00 94.00 87 THR A N 1
ATOM 643 C CA . THR A 1 87 ? -10.965 2.346 10.024 1.00 94.00 87 THR A CA 1
ATOM 644 C C . THR A 1 87 ? -10.196 3.172 11.054 1.00 94.00 87 THR A C 1
ATOM 646 O O . THR A 1 87 ? -9.201 2.689 11.588 1.00 94.00 87 THR A O 1
ATOM 649 N N . ALA A 1 88 ? -10.650 4.388 11.374 1.00 93.31 88 ALA A N 1
ATOM 650 C CA . ALA A 1 88 ? -10.016 5.214 12.400 1.00 93.31 88 ALA A CA 1
ATOM 651 C C . ALA A 1 88 ? -10.084 4.543 13.783 1.00 93.31 88 ALA A C 1
ATOM 653 O O . ALA A 1 88 ? -9.056 4.382 14.438 1.00 93.31 88 ALA A O 1
ATOM 654 N N . ALA A 1 89 ? -11.265 4.057 14.179 1.00 91.38 89 ALA A N 1
ATOM 655 C CA . ALA A 1 89 ? -11.455 3.344 15.440 1.00 91.38 89 ALA A CA 1
ATOM 656 C C . ALA A 1 89 ? -10.667 2.023 15.495 1.00 91.38 89 ALA A C 1
ATOM 658 O O . ALA A 1 89 ? -10.094 1.679 16.531 1.00 91.38 89 ALA A O 1
ATOM 659 N N . ALA A 1 90 ? -10.606 1.290 14.379 1.00 91.56 90 ALA A N 1
ATOM 660 C CA . ALA A 1 90 ? -9.804 0.075 14.279 1.00 91.56 90 ALA A CA 1
ATOM 661 C C . ALA A 1 90 ? -8.304 0.365 14.445 1.00 91.56 90 ALA A C 1
ATOM 663 O O . ALA A 1 90 ? -7.623 -0.360 15.167 1.00 91.56 90 ALA A O 1
ATOM 664 N N . LEU A 1 91 ? -7.792 1.439 13.834 1.00 91.31 91 LEU A N 1
ATOM 665 C CA . LEU A 1 91 ? -6.401 1.868 14.005 1.00 91.31 91 LEU A CA 1
ATOM 666 C C . LEU A 1 91 ? -6.100 2.306 15.438 1.00 91.31 91 LEU A C 1
ATOM 668 O O . LEU A 1 91 ? -5.074 1.907 15.980 1.00 91.31 91 LEU A O 1
ATOM 672 N N . ASP A 1 92 ? -6.995 3.063 16.075 1.00 90.06 92 ASP A N 1
ATOM 673 C CA . ASP A 1 92 ? -6.838 3.430 17.485 1.00 90.06 92 ASP A CA 1
ATOM 674 C C . ASP A 1 92 ? -6.736 2.183 18.373 1.00 90.06 92 ASP A C 1
ATOM 676 O O . ASP A 1 92 ? -5.844 2.088 19.218 1.00 90.06 92 ASP A O 1
ATOM 680 N N . HIS A 1 93 ? -7.584 1.179 18.132 1.00 87.62 93 HIS A N 1
ATOM 681 C CA . HIS A 1 93 ? -7.523 -0.081 18.865 1.00 87.62 93 HIS A CA 1
ATOM 682 C C . HIS A 1 93 ? -6.205 -0.838 18.638 1.00 87.62 93 HIS A C 1
ATOM 684 O O . HIS A 1 93 ? -5.608 -1.316 19.605 1.00 87.62 93 HIS A O 1
ATOM 690 N N . LEU A 1 94 ? -5.737 -0.923 17.387 1.00 89.56 94 LEU A N 1
ATOM 691 C CA . LEU A 1 94 ? -4.474 -1.580 17.031 1.00 89.56 94 LEU A CA 1
ATOM 692 C C . LEU A 1 94 ? -3.256 -0.885 17.653 1.00 89.56 94 LEU A C 1
ATOM 694 O O . LEU A 1 94 ? -2.346 -1.563 18.124 1.00 89.56 94 LEU A O 1
ATOM 698 N N . ASP A 1 95 ? -3.273 0.445 17.730 1.00 85.94 95 ASP A N 1
ATOM 699 C CA . ASP A 1 95 ? -2.221 1.238 18.373 1.00 85.94 95 ASP A CA 1
ATOM 700 C C . ASP A 1 95 ? -2.321 1.239 19.909 1.00 85.94 95 ASP A C 1
ATOM 702 O O . ASP A 1 95 ? -1.535 1.896 20.596 1.00 85.94 95 ASP A O 1
ATOM 706 N N . GLY A 1 96 ? -3.311 0.540 20.474 1.00 81.81 96 GLY A N 1
ATOM 707 C CA . GLY A 1 96 ? -3.597 0.546 21.908 1.00 81.81 96 GLY A CA 1
ATOM 708 C C . GLY A 1 96 ? -4.077 1.907 22.427 1.00 81.81 96 GLY A C 1
ATOM 709 O O . GLY A 1 96 ? -4.160 2.114 23.642 1.00 81.81 96 GLY A O 1
ATOM 710 N N . ARG A 1 97 ? -4.408 2.839 21.525 1.00 75.62 97 ARG A N 1
ATOM 711 C CA . ARG A 1 97 ? -4.955 4.154 21.845 1.00 75.62 97 ARG A CA 1
ATOM 712 C C . ARG A 1 97 ? -6.422 3.979 22.216 1.00 75.62 97 ARG A C 1
ATOM 714 O O . ARG A 1 97 ? -7.259 3.575 21.418 1.00 75.62 97 ARG A O 1
ATOM 721 N N . ARG A 1 98 ? -6.755 4.265 23.475 1.00 63.22 98 ARG A N 1
ATOM 722 C CA . ARG A 1 98 ? -8.155 4.330 23.908 1.00 63.22 98 ARG A CA 1
ATOM 723 C C . ARG A 1 98 ? -8.703 5.725 23.592 1.00 63.22 98 ARG A C 1
ATOM 725 O O . ARG A 1 98 ? -8.038 6.702 23.956 1.00 63.22 98 ARG A O 1
ATOM 732 N N . PRO A 1 99 ? -9.899 5.847 22.990 1.00 58.78 99 PRO A N 1
ATOM 733 C CA . PRO A 1 99 ? -10.573 7.134 22.850 1.00 58.78 99 PRO A CA 1
ATOM 734 C C . PRO A 1 99 ? -10.637 7.839 24.213 1.00 58.78 99 PRO A C 1
ATOM 736 O O . PRO A 1 99 ? -11.102 7.257 25.192 1.00 58.78 99 PRO A O 1
ATOM 739 N N . GLY A 1 100 ? -10.104 9.062 24.297 1.00 59.91 100 GLY A N 1
ATOM 740 C CA . GLY A 1 100 ? -10.039 9.848 25.539 1.00 59.91 100 GLY A CA 1
ATOM 741 C C . GLY A 1 100 ? -8.686 9.856 26.265 1.00 59.91 100 GLY A C 1
ATOM 742 O O . GLY A 1 100 ? -8.521 10.620 27.212 1.00 59.91 100 GLY A O 1
ATOM 743 N N . ALA A 1 101 ? -7.686 9.092 25.813 1.00 56.78 101 ALA A N 1
ATOM 744 C CA . ALA A 1 101 ? -6.317 9.172 26.330 1.00 56.78 101 ALA A CA 1
ATOM 745 C C . ALA A 1 101 ? -5.521 10.305 25.652 1.00 56.78 101 ALA A C 1
ATOM 747 O O . ALA A 1 101 ? -4.483 10.075 25.032 1.00 56.78 101 ALA A O 1
ATOM 748 N N . LEU A 1 102 ? -6.011 11.545 25.735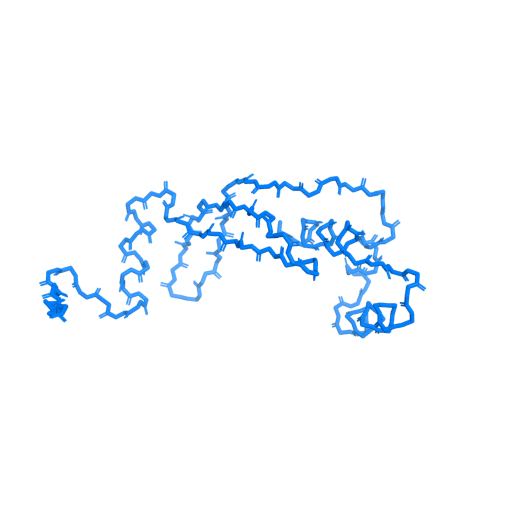 1.00 64.75 102 LEU A N 1
ATOM 749 C CA . LEU A 1 102 ? -5.218 12.707 25.337 1.00 64.75 102 LEU A CA 1
ATOM 750 C C . LEU A 1 102 ? -4.038 12.834 26.308 1.00 64.75 102 LEU A C 1
ATOM 752 O O . LEU A 1 102 ? -4.192 13.283 27.443 1.00 64.75 102 LEU A O 1
ATOM 756 N N . ARG A 1 103 ? -2.845 12.421 25.873 1.00 58.06 103 ARG A N 1
ATOM 757 C CA . ARG A 1 103 ? -1.609 12.733 26.589 1.00 58.06 103 ARG A CA 1
ATOM 758 C C . ARG A 1 103 ? -1.207 14.153 26.217 1.00 58.06 103 ARG A C 1
ATOM 760 O O . ARG A 1 103 ? -0.758 14.388 25.099 1.00 58.06 103 ARG A O 1
ATOM 767 N N . ALA A 1 104 ? -1.352 15.085 27.156 1.00 63.34 104 ALA A N 1
ATOM 768 C CA . ALA A 1 104 ? -0.751 16.403 27.020 1.00 63.34 104 ALA A CA 1
ATOM 769 C C . ALA A 1 104 ? 0.763 16.238 26.803 1.00 63.34 104 ALA A C 1
ATOM 771 O O . ALA A 1 104 ? 1.458 15.625 27.618 1.00 63.34 104 ALA A O 1
ATOM 772 N N . VAL A 1 105 ? 1.253 16.747 25.678 1.00 60.88 105 VAL A N 1
ATOM 773 C CA . VAL A 1 105 ? 2.679 16.905 25.405 1.00 60.88 105 VAL A CA 1
ATOM 774 C C . VAL A 1 105 ? 2.991 18.380 25.603 1.00 60.88 1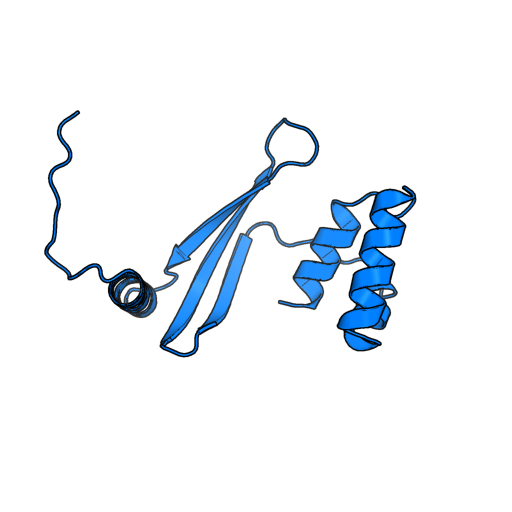05 VAL A C 1
ATOM 776 O O . VAL A 1 105 ? 2.517 19.228 24.853 1.00 60.88 105 VAL A O 1
ATOM 779 N N . ASN A 1 106 ? 3.712 18.691 26.676 1.00 50.06 106 ASN A N 1
ATOM 780 C CA . ASN A 1 106 ? 4.232 20.038 26.869 1.00 50.06 106 ASN A CA 1
ATOM 781 C C . ASN A 1 106 ? 5.372 20.249 25.867 1.00 50.06 106 ASN A C 1
ATOM 783 O O . ASN A 1 106 ? 6.234 19.374 25.737 1.00 50.06 106 ASN A O 1
ATOM 787 N N . GLY A 1 107 ? 5.311 21.370 25.149 1.00 53.22 107 GLY A N 1
ATOM 788 C CA . GLY A 1 107 ? 6.403 21.872 24.314 1.00 53.22 107 GLY A CA 1
ATOM 789 C C . GLY A 1 107 ? 7.493 22.547 25.130 1.00 53.22 107 GLY A C 1
ATOM 790 O O . GLY A 1 107 ? 7.228 22.884 26.308 1.00 53.22 107 GLY A O 1
#

pLDDT: mean 86.09, std 10.22, range [50.06, 96.88]

Radius of gyration: 17.99 Å; Cα contacts (8 Å, |Δi|>4): 110; chains: 1; bounding box: 38×39×47 Å

Nearest PDB structures (foldseek):
  6m9y-assembly1_C  TM=6.573E-01  e=8.573E-01  Branchiostoma floridae
  8e02-assembly1_A  TM=8.189E-01  e=2.425E+00  Halorhodospira halophila
  7av6-assembly1_A-2  TM=7.536E-01  e=2.578E+00  Halorhodospira halophila
  5t3p-assembly1_A  TM=4.016E-01  e=6.315E-01  Homo sapiens
  8pjj-assembly1_A  TM=3.621E-01  e=5.940E-01  Drosophila melanogaster

Mean predicted aligned error: 7.46 Å

Secondary structure (DSSP, 8-state):
-HHHHHHHHHHHS-TTSHHHHHHHHHHHHHH-HHHHHHHHSPP-PPPSEEEEEEEETTEEEEEEEEEEE-SSTT-EEEEEEESSHHHHHHHHHHTT--TT-------

Sequence (107 aa):
MADEQVAVLRHEAPLQDPPCRLAGRRVTVTAGAAFADRLAAVPVMPRRAGVQTVEHPGAGLRLAYETLALPDDGQRMVVHLPADEATAAALDHLDGRRPGALRAVNG

InterPro domains:
  IPR041413 MmyB-like transcription regulator ligand binding [PF17765] (1-94)